Protein AF-A0A7I4XS98-F1 (afdb_monomer_lite)

Structure (mmCIF, N/CA/C/O backbone):
data_AF-A0A7I4XS98-F1
#
_entry.id   AF-A0A7I4XS98-F1
#
loop_
_atom_site.group_PDB
_atom_site.id
_atom_site.type_symbol
_atom_site.label_atom_id
_atom_site.label_alt_id
_atom_site.label_comp_id
_atom_site.label_asym_id
_atom_site.label_entity_id
_atom_site.label_seq_id
_atom_site.pdbx_PDB_ins_code
_atom_site.Cartn_x
_atom_site.Cartn_y
_atom_site.Cartn_z
_atom_site.occupancy
_atom_site.B_iso_or_equiv
_atom_site.auth_seq_id
_atom_site.auth_comp_id
_atom_site.auth_asym_id
_atom_site.auth_atom_id
_atom_site.pdbx_PDB_model_num
ATOM 1 N N . MET A 1 1 ? 75.805 19.787 -47.034 1.00 41.91 1 MET A N 1
ATOM 2 C CA . MET A 1 1 ? 74.643 20.377 -47.725 1.00 41.91 1 MET A CA 1
ATOM 3 C C . MET A 1 1 ? 73.821 19.232 -48.274 1.00 41.91 1 MET A C 1
ATOM 5 O O . MET A 1 1 ? 74.235 18.596 -49.231 1.00 41.91 1 MET A O 1
ATOM 9 N N . SER A 1 2 ? 72.746 18.904 -47.567 1.00 45.91 2 SER A N 1
ATOM 10 C CA . SER A 1 2 ? 71.796 17.854 -47.926 1.00 45.91 2 SER A CA 1
ATOM 11 C C . SER A 1 2 ? 70.916 18.336 -49.075 1.00 45.91 2 SER A C 1
ATOM 13 O O . SER A 1 2 ? 70.429 19.464 -49.017 1.00 45.91 2 SER A O 1
ATOM 15 N N . GLN A 1 3 ? 70.676 17.496 -50.080 1.00 46.41 3 GLN A N 1
ATOM 16 C CA . GLN A 1 3 ? 69.517 17.650 -50.953 1.00 46.41 3 GLN A CA 1
ATOM 17 C C . GLN A 1 3 ? 68.767 16.325 -51.022 1.00 46.41 3 GLN A C 1
ATOM 19 O O . GLN A 1 3 ? 69.347 15.247 -51.113 1.00 46.41 3 GLN A O 1
ATOM 24 N N . VAL A 1 4 ? 67.470 16.481 -50.813 1.00 48.31 4 VAL A N 1
ATOM 25 C CA . VAL A 1 4 ? 66.470 15.502 -50.421 1.00 48.31 4 VAL A CA 1
ATOM 26 C C . VAL A 1 4 ? 65.941 14.822 -51.678 1.00 48.31 4 VAL A C 1
ATOM 28 O O . VAL A 1 4 ? 65.518 15.505 -52.605 1.00 48.31 4 VAL A O 1
ATOM 31 N N . SER A 1 5 ? 65.964 13.490 -51.698 1.00 51.19 5 SER A N 1
ATOM 32 C CA . SER A 1 5 ? 65.227 12.688 -52.675 1.00 51.19 5 SER A CA 1
ATOM 33 C C . SER A 1 5 ? 63.781 12.602 -52.197 1.00 51.19 5 SER A C 1
ATOM 35 O O . SER A 1 5 ? 63.502 11.981 -51.173 1.00 51.19 5 SER A O 1
ATOM 37 N N . THR A 1 6 ? 62.872 13.286 -52.883 1.00 49.44 6 THR A N 1
ATOM 38 C CA . THR A 1 6 ? 61.430 13.179 -52.654 1.00 49.44 6 THR A CA 1
ATOM 39 C C . THR A 1 6 ? 60.910 11.945 -53.382 1.00 49.44 6 THR A C 1
ATOM 41 O O . THR A 1 6 ? 60.528 12.026 -54.546 1.00 49.44 6 THR A O 1
ATOM 44 N N . ASP A 1 7 ? 60.929 10.801 -52.699 1.00 46.62 7 ASP A N 1
ATOM 45 C CA . ASP A 1 7 ? 60.091 9.657 -53.061 1.00 46.62 7 ASP A CA 1
ATOM 46 C C . ASP A 1 7 ? 58.663 9.957 -52.588 1.00 46.62 7 ASP A C 1
ATOM 48 O O . ASP A 1 7 ? 58.320 9.775 -51.417 1.00 46.62 7 ASP A O 1
ATOM 52 N N . GLU A 1 8 ? 57.820 10.448 -53.496 1.00 53.22 8 GLU A N 1
ATOM 53 C CA . GLU A 1 8 ? 56.370 10.470 -53.300 1.00 53.22 8 GLU A CA 1
ATOM 54 C C . GLU A 1 8 ? 55.838 9.037 -53.410 1.00 53.22 8 GLU A C 1
ATOM 56 O O . GLU A 1 8 ? 55.368 8.583 -54.453 1.00 53.22 8 GLU A O 1
ATOM 61 N N . ARG A 1 9 ? 55.928 8.292 -52.307 1.00 50.91 9 ARG A N 1
ATOM 62 C CA . ARG A 1 9 ? 55.174 7.052 -52.135 1.00 50.91 9 ARG A CA 1
ATOM 63 C C . ARG A 1 9 ? 53.725 7.435 -51.858 1.00 50.91 9 ARG A C 1
ATOM 65 O O . ARG A 1 9 ? 53.357 7.768 -50.734 1.00 50.91 9 ARG A O 1
ATOM 72 N N . SER A 1 10 ? 52.903 7.424 -52.900 1.00 51.69 10 SER A N 1
ATOM 73 C CA . SER A 1 10 ? 51.453 7.452 -52.761 1.00 51.69 10 SER A CA 1
ATOM 74 C C . SER A 1 10 ? 50.998 6.140 -52.111 1.00 51.69 10 SER A C 1
ATOM 76 O O . SER A 1 10 ? 50.684 5.172 -52.807 1.00 51.69 10 SER A O 1
ATOM 78 N N . ASP A 1 11 ? 50.997 6.094 -50.779 1.00 51.59 11 ASP A N 1
ATOM 79 C CA . ASP A 1 11 ? 50.306 5.069 -49.995 1.00 51.59 11 ASP A CA 1
ATOM 80 C C . ASP A 1 11 ? 48.797 5.258 -50.207 1.00 51.59 11 ASP A C 1
ATOM 82 O O . ASP A 1 11 ? 48.092 5.905 -49.432 1.00 51.59 11 ASP A O 1
ATOM 86 N N . THR A 1 12 ? 48.297 4.739 -51.328 1.00 61.88 12 THR A N 1
ATOM 87 C CA . THR A 1 12 ? 46.864 4.512 -51.494 1.00 61.88 12 THR A CA 1
ATOM 88 C C . THR A 1 12 ? 46.508 3.325 -50.601 1.00 61.88 12 THR A C 1
ATOM 90 O O . THR A 1 12 ? 47.136 2.271 -50.728 1.00 61.88 12 THR A O 1
ATOM 93 N N . PRO A 1 13 ? 45.571 3.471 -49.646 1.00 58.62 13 PRO A N 1
ATOM 94 C CA . PRO A 1 13 ? 45.171 2.350 -48.814 1.00 58.62 13 PRO A CA 1
ATOM 95 C C . PRO A 1 13 ? 44.609 1.269 -49.732 1.00 58.62 13 PRO A C 1
ATOM 97 O O . PRO A 1 13 ? 43.746 1.564 -50.560 1.00 58.62 13 PRO A O 1
ATOM 100 N N . ASP A 1 14 ? 45.104 0.042 -49.588 1.00 59.00 14 ASP A N 1
ATOM 101 C CA . ASP A 1 14 ? 44.580 -1.145 -50.261 1.00 59.00 14 ASP A CA 1
ATOM 102 C C . ASP A 1 14 ? 43.157 -1.419 -49.743 1.00 59.00 14 ASP A C 1
ATOM 104 O O . ASP A 1 14 ? 42.915 -2.179 -48.801 1.00 59.00 14 ASP A O 1
ATOM 108 N N . LEU A 1 15 ? 42.201 -0.666 -50.284 1.00 62.84 15 LEU A N 1
ATOM 109 C CA . LEU A 1 15 ? 40.783 -0.812 -50.020 1.00 62.84 15 LEU A CA 1
ATOM 110 C C . LEU A 1 15 ? 40.317 -2.013 -50.825 1.00 62.84 15 LEU A C 1
ATOM 112 O O . LEU A 1 15 ? 39.931 -1.865 -51.980 1.00 62.84 15 LEU A O 1
ATOM 116 N N . ASN A 1 16 ? 40.356 -3.198 -50.212 1.00 77.44 16 ASN A N 1
ATOM 117 C CA . ASN A 1 16 ? 39.736 -4.384 -50.788 1.00 77.44 16 ASN A CA 1
ATOM 118 C C . ASN A 1 16 ? 38.238 -4.077 -51.039 1.00 77.44 16 ASN A C 1
ATOM 120 O O . ASN A 1 16 ? 37.476 -3.955 -50.069 1.00 77.44 16 ASN A O 1
ATOM 124 N N . PRO A 1 17 ? 37.815 -3.924 -52.307 1.00 78.69 17 PRO A N 1
ATOM 125 C CA . PRO A 1 17 ? 36.496 -3.403 -52.651 1.00 78.69 17 PRO A CA 1
ATOM 126 C C . PRO A 1 17 ? 35.373 -4.346 -52.206 1.00 78.69 17 PRO A C 1
ATOM 128 O O . PRO A 1 17 ? 34.321 -3.882 -51.775 1.00 78.69 17 PRO A O 1
ATOM 131 N N . GLU A 1 18 ? 35.625 -5.656 -52.180 1.00 79.31 18 GLU A N 1
ATOM 132 C CA . GLU A 1 18 ? 34.647 -6.658 -51.744 1.00 79.31 18 GLU A CA 1
ATOM 133 C C . GLU A 1 18 ? 34.307 -6.513 -50.253 1.00 79.31 18 GLU A C 1
ATOM 135 O O . GLU A 1 18 ? 33.143 -6.600 -49.857 1.00 79.31 18 GLU A O 1
ATOM 140 N N . ARG A 1 19 ? 35.310 -6.209 -49.416 1.00 80.81 19 ARG A N 1
ATOM 141 C CA . ARG A 1 19 ? 35.110 -5.966 -47.976 1.00 80.81 19 ARG A CA 1
ATOM 142 C C . ARG A 1 19 ? 34.357 -4.665 -47.716 1.00 80.81 19 ARG A C 1
ATOM 144 O O . ARG A 1 19 ? 33.600 -4.571 -46.752 1.00 80.81 19 ARG A O 1
ATOM 151 N N . LEU A 1 20 ? 34.575 -3.652 -48.552 1.00 86.62 20 LEU A N 1
ATOM 152 C CA . LEU A 1 20 ? 33.859 -2.383 -48.455 1.00 86.62 20 LEU A CA 1
ATOM 153 C C . LEU A 1 20 ? 32.380 -2.559 -48.829 1.00 86.62 20 LEU A C 1
ATOM 155 O O . LEU A 1 20 ? 31.505 -2.087 -48.107 1.00 86.62 20 LEU A O 1
ATOM 159 N N . GLU A 1 21 ? 32.097 -3.301 -49.899 1.00 89.38 21 GLU A N 1
ATOM 160 C CA . GLU A 1 21 ? 30.732 -3.640 -50.313 1.00 89.38 21 GLU A CA 1
ATOM 161 C C . GLU A 1 21 ? 29.998 -4.508 -49.282 1.00 89.38 21 GLU A C 1
ATOM 163 O O . GLU A 1 21 ? 28.814 -4.299 -49.015 1.00 89.38 21 GLU A O 1
ATOM 168 N N . GLU A 1 22 ? 30.683 -5.468 -48.659 1.00 91.25 22 GLU A N 1
ATOM 169 C CA . GLU A 1 22 ? 30.130 -6.262 -47.559 1.00 91.25 22 GLU A CA 1
ATOM 170 C C . GLU A 1 22 ? 29.785 -5.397 -46.341 1.00 91.25 22 GLU A C 1
ATOM 172 O O . GLU A 1 22 ? 28.676 -5.489 -45.815 1.00 91.25 22 GLU A O 1
ATOM 177 N N . ASN A 1 23 ? 30.675 -4.485 -45.945 1.00 90.31 23 ASN A N 1
ATOM 178 C CA . ASN A 1 23 ? 30.390 -3.540 -44.868 1.00 90.31 23 ASN A CA 1
ATOM 179 C C . ASN A 1 23 ? 29.180 -2.658 -45.194 1.00 90.31 23 ASN A C 1
ATOM 181 O O . ASN A 1 23 ? 28.312 -2.488 -44.342 1.00 90.31 23 ASN A O 1
ATOM 185 N N . HIS A 1 24 ? 29.083 -2.128 -46.418 1.00 92.44 24 HIS A N 1
ATOM 186 C CA . HIS A 1 24 ? 27.933 -1.322 -46.836 1.00 92.44 24 HIS A CA 1
ATOM 187 C C . HIS A 1 24 ? 26.615 -2.100 -46.750 1.00 92.44 24 HIS A C 1
ATOM 189 O O . HIS A 1 24 ? 25.620 -1.553 -46.277 1.00 92.44 24 HIS A O 1
ATOM 195 N N . ARG A 1 25 ? 26.611 -3.382 -47.140 1.00 93.62 25 ARG A N 1
ATOM 196 C CA . ARG A 1 25 ? 25.435 -4.255 -46.996 1.00 93.62 25 ARG A CA 1
ATOM 197 C C . ARG A 1 25 ? 25.063 -4.479 -45.532 1.00 93.62 25 ARG A C 1
ATOM 199 O O . ARG A 1 25 ? 23.901 -4.307 -45.176 1.00 93.62 25 ARG A O 1
ATOM 206 N N . ASN A 1 26 ? 26.043 -4.772 -44.679 1.00 94.81 26 ASN A N 1
ATOM 207 C CA . ASN A 1 26 ? 25.816 -4.966 -43.245 1.00 94.81 26 ASN A CA 1
ATOM 208 C C . ASN A 1 26 ? 25.269 -3.695 -42.574 1.00 94.81 26 ASN A C 1
ATOM 210 O O . ASN A 1 26 ? 24.377 -3.767 -41.729 1.00 94.81 26 ASN A O 1
ATOM 214 N N . PHE A 1 27 ? 25.773 -2.519 -42.960 1.00 96.88 27 PHE A N 1
ATOM 215 C CA . PHE A 1 27 ? 25.253 -1.246 -42.462 1.00 96.88 27 PHE A CA 1
ATOM 216 C C . PHE A 1 27 ? 23.820 -0.983 -42.925 1.00 96.88 27 PHE A C 1
ATOM 218 O O . PHE A 1 27 ? 23.008 -0.553 -42.1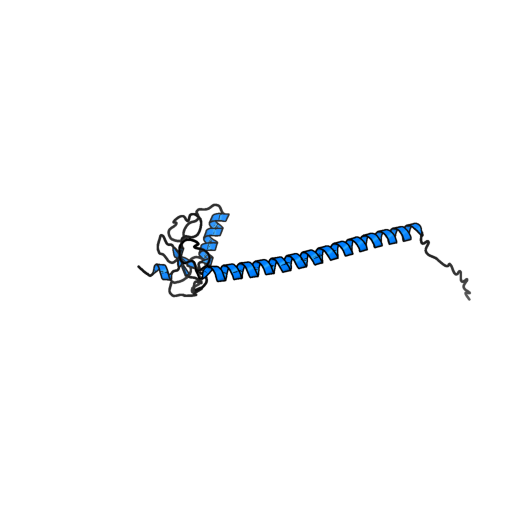09 1.00 96.88 27 PHE A O 1
ATOM 225 N N . ALA A 1 28 ? 23.494 -1.267 -44.188 1.00 95.50 28 ALA A N 1
ATOM 226 C CA . ALA A 1 28 ? 22.129 -1.129 -44.692 1.00 95.50 28 ALA A CA 1
ATOM 227 C C . ALA A 1 28 ? 21.146 -2.011 -43.901 1.00 95.50 28 ALA A C 1
ATOM 229 O O . ALA A 1 28 ? 20.127 -1.517 -43.426 1.00 95.50 28 ALA A O 1
ATOM 230 N N . GLU A 1 29 ? 21.502 -3.273 -43.645 1.00 96.56 29 GLU A N 1
ATOM 231 C CA . GLU A 1 29 ? 20.660 -4.187 -42.863 1.00 96.56 29 GLU A CA 1
ATOM 232 C C . GLU A 1 29 ? 20.456 -3.706 -41.414 1.00 96.56 29 GLU A C 1
ATOM 234 O O . GLU A 1 29 ? 19.362 -3.810 -40.852 1.00 96.56 29 GLU A O 1
ATOM 239 N N . LEU A 1 30 ? 21.495 -3.146 -40.786 1.00 97.12 30 LEU A N 1
ATOM 240 C CA . LEU A 1 30 ? 21.380 -2.573 -39.443 1.00 97.12 30 LEU A CA 1
ATOM 241 C C . LEU A 1 30 ? 20.451 -1.356 -39.406 1.00 97.12 30 LEU A C 1
ATOM 243 O O . LEU A 1 30 ? 19.690 -1.214 -38.446 1.00 97.12 30 LEU A O 1
ATOM 247 N N . LEU A 1 31 ? 20.495 -0.501 -40.430 1.00 96.25 31 LEU A N 1
ATOM 248 C CA . LEU A 1 31 ? 19.598 0.648 -40.546 1.00 96.25 31 LEU A CA 1
ATOM 249 C C . LEU A 1 31 ? 18.144 0.196 -40.717 1.00 96.25 31 LEU A C 1
ATOM 251 O O . LEU A 1 31 ? 17.288 0.651 -39.962 1.00 96.25 31 LEU A O 1
ATOM 255 N N . ASP A 1 32 ? 17.881 -0.783 -41.585 1.00 97.00 32 ASP A N 1
ATOM 256 C CA . ASP A 1 32 ? 16.534 -1.334 -41.789 1.00 97.00 32 ASP A CA 1
ATOM 257 C C . ASP A 1 32 ? 15.954 -1.935 -40.497 1.00 97.00 32 ASP A C 1
ATOM 259 O O . ASP A 1 32 ? 14.774 -1.758 -40.160 1.00 97.00 32 ASP A O 1
ATOM 263 N N . ARG A 1 33 ? 16.795 -2.627 -39.717 1.00 97.62 33 ARG A N 1
ATOM 264 C CA . ARG A 1 33 ? 16.416 -3.164 -38.401 1.00 97.62 33 ARG A CA 1
ATOM 265 C C . ARG A 1 33 ? 16.114 -2.057 -37.395 1.00 97.62 33 ARG A C 1
ATOM 267 O O . ARG A 1 33 ? 15.163 -2.185 -36.620 1.00 97.62 33 ARG A O 1
ATOM 274 N N . LEU A 1 34 ? 16.904 -0.986 -37.391 1.00 96.88 34 LEU A N 1
ATOM 275 C CA . LEU A 1 34 ? 16.707 0.153 -36.497 1.00 96.88 34 LEU A CA 1
ATOM 276 C C . LEU A 1 34 ? 15.434 0.931 -36.849 1.00 96.88 34 LEU A C 1
ATOM 278 O O . LEU A 1 34 ? 14.670 1.282 -35.948 1.00 96.88 34 LEU A O 1
ATOM 282 N N . ASP A 1 35 ? 15.149 1.121 -38.134 1.00 97.25 35 ASP A N 1
ATOM 283 C CA . ASP A 1 35 ? 13.911 1.742 -38.609 1.00 97.25 35 ASP A CA 1
ATOM 284 C C . ASP A 1 35 ? 12.688 0.903 -38.235 1.00 97.25 35 ASP A C 1
ATOM 286 O O . ASP A 1 35 ? 11.712 1.426 -37.683 1.00 97.25 35 ASP A O 1
ATOM 290 N N . SER A 1 36 ? 12.774 -0.417 -38.421 1.00 97.06 36 SER A N 1
ATOM 291 C CA . SER A 1 36 ? 11.727 -1.360 -38.015 1.00 97.06 36 SER A CA 1
ATOM 292 C C . SER A 1 36 ? 11.471 -1.309 -36.505 1.00 97.06 36 SER A C 1
ATOM 294 O O . SER A 1 36 ? 10.324 -1.192 -36.066 1.00 97.06 36 SER A O 1
ATOM 296 N N . SER A 1 37 ? 12.531 -1.329 -35.69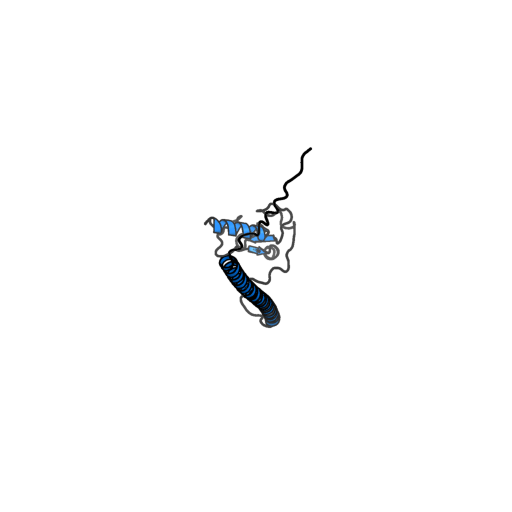1 1.00 96.50 37 SER A N 1
ATOM 297 C CA . SER A 1 37 ? 12.421 -1.212 -34.231 1.00 96.50 37 SER A CA 1
ATOM 298 C C . SER A 1 37 ? 11.841 0.141 -33.813 1.00 96.50 37 SER A C 1
ATOM 300 O O . SER A 1 37 ? 11.032 0.216 -32.888 1.00 96.50 37 SER A O 1
ATOM 302 N N . THR A 1 38 ? 12.219 1.220 -34.495 1.00 97.50 38 THR A N 1
ATOM 303 C CA . THR A 1 38 ? 11.716 2.568 -34.209 1.00 97.50 38 THR A CA 1
ATOM 304 C C . THR A 1 38 ? 10.224 2.676 -34.525 1.00 97.50 38 THR A C 1
ATOM 306 O O . THR A 1 38 ? 9.468 3.263 -33.746 1.00 97.50 38 THR A O 1
ATOM 309 N N . ALA A 1 39 ? 9.768 2.075 -35.627 1.00 96.94 39 ALA A N 1
ATOM 310 C CA . ALA A 1 39 ? 8.350 1.997 -35.964 1.00 96.94 39 ALA A CA 1
ATOM 311 C C . ALA A 1 39 ? 7.554 1.212 -34.908 1.00 96.94 39 ALA A C 1
ATOM 313 O O . ALA A 1 39 ? 6.506 1.682 -34.461 1.00 96.94 39 ALA A O 1
ATOM 314 N N . GLN A 1 40 ? 8.078 0.075 -34.440 1.00 97.62 40 GLN A N 1
ATOM 315 C CA . GLN A 1 40 ? 7.448 -0.711 -33.372 1.00 97.62 40 GLN A CA 1
ATOM 316 C C . GLN A 1 40 ? 7.316 0.081 -32.067 1.00 97.62 40 GLN A C 1
ATOM 318 O O . GLN A 1 40 ? 6.249 0.086 -31.458 1.00 97.62 40 GLN A O 1
ATOM 323 N N . ILE A 1 41 ? 8.361 0.807 -31.658 1.00 98.06 41 ILE A N 1
ATOM 324 C CA . ILE A 1 41 ? 8.325 1.638 -30.445 1.00 98.06 41 ILE A CA 1
ATOM 325 C C . ILE A 1 41 ? 7.261 2.737 -30.562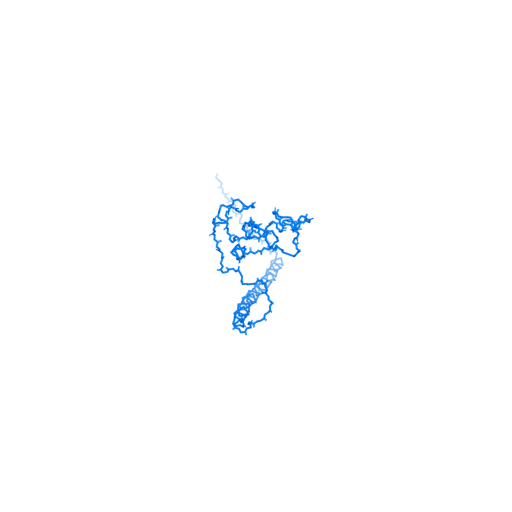 1.00 98.06 41 ILE A C 1
ATOM 327 O O . ILE A 1 41 ? 6.532 2.994 -29.603 1.00 98.06 41 ILE A O 1
ATOM 331 N N . ARG A 1 42 ? 7.124 3.366 -31.737 1.00 97.00 42 ARG A N 1
ATOM 332 C CA . ARG A 1 42 ? 6.076 4.374 -31.976 1.00 97.00 42 ARG A CA 1
ATOM 333 C C . ARG A 1 42 ? 4.674 3.781 -31.828 1.00 97.00 42 ARG A C 1
ATOM 335 O O . ARG A 1 42 ? 3.831 4.404 -31.187 1.00 97.00 42 ARG A O 1
ATOM 342 N N . LEU A 1 43 ? 4.444 2.582 -32.363 1.00 97.75 43 LEU A N 1
ATOM 343 C CA . LEU A 1 43 ? 3.166 1.878 -32.221 1.00 97.75 43 LEU A CA 1
ATOM 344 C C . LEU A 1 43 ? 2.881 1.506 -30.762 1.00 97.75 43 LEU A C 1
ATOM 346 O O . LEU A 1 43 ? 1.784 1.756 -30.269 1.00 97.75 43 LEU A O 1
ATOM 350 N N . LEU A 1 44 ? 3.870 0.966 -30.046 1.00 97.56 44 LEU A N 1
ATOM 351 C CA . LEU A 1 44 ? 3.727 0.629 -28.627 1.00 97.56 44 LEU A CA 1
ATOM 352 C C . LEU A 1 44 ? 3.381 1.856 -27.788 1.00 97.56 44 LEU A C 1
ATOM 354 O O . LEU A 1 44 ? 2.488 1.791 -26.947 1.00 97.56 44 LEU A O 1
ATOM 358 N N . ARG A 1 45 ? 4.030 2.992 -28.053 1.00 97.62 45 ARG A N 1
ATOM 359 C CA . ARG A 1 45 ? 3.707 4.253 -27.385 1.00 97.62 45 ARG A CA 1
ATOM 360 C C . ARG A 1 45 ? 2.246 4.653 -27.608 1.00 97.62 45 ARG A C 1
ATOM 362 O O . ARG A 1 45 ? 1.561 4.968 -26.641 1.00 97.62 45 ARG A O 1
ATOM 369 N N . GLN A 1 46 ? 1.760 4.594 -28.848 1.00 97.94 46 GLN A N 1
ATOM 370 C CA . GLN A 1 46 ? 0.359 4.901 -29.159 1.00 97.94 46 GLN A CA 1
ATOM 371 C C . GLN A 1 46 ? -0.613 3.950 -28.448 1.00 97.94 46 GLN A C 1
ATOM 373 O O . GLN A 1 46 ? -1.630 4.392 -27.921 1.00 97.94 46 GLN A O 1
ATOM 378 N N . LEU A 1 47 ? -0.295 2.653 -28.388 1.00 97.81 47 LEU A N 1
ATOM 379 C CA . LEU A 1 47 ? -1.118 1.667 -27.684 1.00 97.81 47 LEU A CA 1
ATOM 380 C C . LEU A 1 47 ? -1.189 1.940 -26.179 1.00 97.81 47 LEU A C 1
ATOM 382 O O . LEU A 1 47 ? -2.265 1.840 -25.593 1.00 97.81 47 LEU A O 1
ATOM 386 N N . VAL A 1 48 ? -0.068 2.313 -25.558 1.00 97.75 48 VAL A N 1
ATOM 387 C CA . VAL A 1 48 ? -0.032 2.686 -24.137 1.00 97.75 48 VAL A CA 1
ATOM 388 C C . VAL A 1 48 ? -0.870 3.939 -23.886 1.00 97.75 48 VAL A C 1
ATOM 390 O O . VAL A 1 48 ? -1.694 3.938 -22.975 1.00 97.75 48 VAL A O 1
ATOM 393 N N . GLU A 1 49 ? -0.728 4.973 -24.718 1.00 97.81 49 GLU A N 1
ATOM 394 C CA . GLU A 1 49 ? -1.524 6.204 -24.611 1.00 97.81 49 GLU A CA 1
ATOM 395 C C . GLU A 1 49 ? -3.033 5.919 -24.738 1.00 97.81 49 GLU A C 1
ATOM 397 O O . GLU A 1 49 ? -3.831 6.428 -23.951 1.00 97.81 49 GLU A O 1
ATOM 402 N N . LEU A 1 50 ? -3.437 5.053 -25.675 1.00 97.12 50 LEU A N 1
ATOM 403 C CA . LEU A 1 50 ? -4.834 4.630 -25.818 1.00 97.12 50 LEU A CA 1
ATOM 404 C C . LEU A 1 50 ? -5.328 3.816 -24.618 1.00 97.12 50 LEU A C 1
ATOM 406 O O . LEU A 1 50 ? -6.469 3.989 -24.195 1.00 97.12 50 LEU A O 1
ATOM 410 N N . ARG A 1 51 ? -4.487 2.942 -24.053 1.00 97.00 51 ARG A N 1
ATOM 411 C CA . ARG A 1 51 ? -4.853 2.143 -22.879 1.00 97.00 51 ARG A CA 1
ATOM 412 C C . ARG A 1 51 ? -5.082 3.019 -21.653 1.00 97.00 51 ARG A C 1
ATOM 414 O O . ARG A 1 51 ? -6.041 2.764 -20.934 1.00 97.00 51 ARG A O 1
ATOM 421 N N . ILE A 1 52 ? -4.238 4.029 -21.439 1.00 96.75 52 ILE A N 1
ATOM 422 C CA . ILE A 1 52 ? -4.401 4.993 -20.342 1.00 96.75 52 ILE A CA 1
ATOM 423 C C . ILE A 1 52 ? -5.745 5.713 -20.484 1.00 96.75 52 ILE A C 1
ATOM 425 O O . ILE A 1 52 ? -6.558 5.644 -19.570 1.00 96.75 52 ILE A O 1
ATOM 429 N N . ARG A 1 53 ? -6.045 6.273 -21.664 1.00 95.31 53 ARG A N 1
ATOM 430 C CA . ARG A 1 53 ? -7.332 6.950 -21.910 1.00 95.31 53 ARG A CA 1
ATOM 431 C C . ARG A 1 53 ? -8.543 6.042 -21.720 1.00 95.31 53 ARG A C 1
ATOM 433 O O . ARG A 1 53 ? -9.562 6.466 -21.194 1.00 95.31 53 ARG A O 1
ATOM 440 N N . ALA A 1 54 ? -8.452 4.787 -22.156 1.00 94.62 54 ALA A N 1
ATOM 441 C CA . ALA A 1 54 ? -9.537 3.830 -21.962 1.00 94.62 54 ALA A CA 1
ATOM 442 C C . ALA A 1 54 ? -9.793 3.537 -20.474 1.00 94.62 54 ALA A C 1
ATOM 444 O O . ALA A 1 54 ? -10.936 3.302 -20.097 1.00 94.62 54 ALA A O 1
ATOM 445 N N . LEU A 1 55 ? -8.744 3.543 -19.644 1.00 92.25 55 LEU A N 1
ATOM 446 C CA . LEU A 1 55 ? -8.876 3.391 -18.195 1.00 92.25 55 LEU A CA 1
ATOM 447 C C . LEU A 1 55 ? -9.478 4.641 -17.546 1.00 92.25 55 LEU A C 1
ATOM 449 O O . LEU A 1 55 ? -10.344 4.486 -16.696 1.00 92.25 55 LEU A O 1
ATOM 453 N N . GLU A 1 56 ? -9.084 5.842 -17.978 1.00 92.75 56 GLU A N 1
ATOM 454 C CA . GLU A 1 56 ? -9.676 7.108 -17.510 1.00 92.75 56 GLU A CA 1
ATOM 455 C C . GLU A 1 56 ? -11.187 7.143 -17.789 1.00 92.75 56 GLU A C 1
ATOM 457 O O . GLU A 1 56 ? -11.978 7.330 -16.872 1.00 92.75 56 GLU A O 1
ATOM 462 N N . ILE A 1 57 ? -11.605 6.831 -19.022 1.00 91.12 57 ILE A N 1
ATOM 463 C CA . ILE A 1 57 ? -13.029 6.771 -19.395 1.00 91.12 57 ILE A CA 1
ATOM 464 C C . ILE A 1 57 ? -13.780 5.698 -18.593 1.00 91.12 57 ILE A C 1
ATOM 466 O O . ILE A 1 57 ? -14.926 5.906 -18.203 1.00 91.12 57 ILE A O 1
ATOM 470 N N . ALA A 1 58 ? -13.168 4.531 -18.368 1.00 87.06 58 ALA A N 1
ATOM 471 C CA . ALA A 1 58 ? -13.796 3.466 -17.589 1.00 87.06 58 ALA A CA 1
ATOM 472 C C . ALA A 1 58 ? -13.984 3.871 -16.120 1.00 87.06 58 ALA A C 1
ATOM 474 O O . ALA A 1 58 ? -15.025 3.567 -15.545 1.00 87.06 58 ALA A O 1
ATOM 475 N N . GLN A 1 59 ? -13.010 4.579 -15.545 1.00 83.75 59 GLN A N 1
ATOM 476 C CA . GLN A 1 59 ? -13.102 5.117 -14.193 1.00 83.75 59 GLN A CA 1
ATOM 477 C C . GLN A 1 59 ? -14.200 6.186 -14.095 1.00 83.75 59 GLN A C 1
ATOM 479 O O . GLN A 1 59 ? -15.042 6.104 -13.209 1.00 83.75 59 GLN A O 1
ATOM 484 N N . GLU A 1 60 ? -14.252 7.132 -15.037 1.00 81.94 60 GLU A N 1
ATOM 485 C CA . GLU A 1 60 ? -15.309 8.153 -15.088 1.00 81.94 60 GLU A CA 1
ATOM 486 C C . GLU A 1 60 ? -16.707 7.525 -15.240 1.00 81.94 60 GLU A C 1
ATOM 488 O O . GLU A 1 60 ? -17.664 7.954 -14.599 1.00 81.94 60 GLU A O 1
ATOM 493 N N . ALA A 1 61 ? -16.844 6.475 -16.057 1.00 77.62 61 ALA A N 1
ATOM 494 C CA . ALA A 1 61 ? -18.110 5.759 -16.218 1.00 77.62 61 ALA A CA 1
ATOM 495 C C . ALA A 1 61 ? -18.542 5.015 -14.941 1.00 77.62 61 ALA A C 1
ATOM 497 O O . ALA A 1 61 ? -19.737 4.942 -14.656 1.00 77.62 61 ALA A O 1
ATOM 498 N N . GLU A 1 62 ? -17.592 4.475 -14.173 1.00 72.12 62 GLU A N 1
ATOM 499 C CA . GLU A 1 62 ? -17.846 3.836 -12.876 1.00 72.12 62 GLU A CA 1
ATOM 500 C C . GLU A 1 62 ? -18.258 4.874 -11.814 1.00 72.12 62 GLU A C 1
ATOM 502 O O . GLU A 1 62 ? -19.181 4.626 -11.040 1.00 72.12 62 GLU A O 1
ATOM 507 N N . GLU A 1 63 ? -17.663 6.071 -11.839 1.00 64.00 63 GLU A N 1
ATOM 508 C CA . GLU A 1 63 ? -18.028 7.186 -10.954 1.00 64.00 63 GLU A CA 1
ATOM 509 C C . GLU A 1 63 ? -19.464 7.681 -11.219 1.00 64.00 63 GLU A C 1
ATOM 511 O O . GLU A 1 63 ? -20.239 7.842 -10.275 1.00 64.00 63 GLU A O 1
ATOM 516 N N . VAL A 1 64 ? -19.870 7.818 -12.490 1.00 62.34 64 VAL A N 1
ATOM 517 C CA . VAL A 1 64 ? -21.239 8.232 -12.872 1.00 62.34 64 VAL A CA 1
ATOM 518 C C . VAL A 1 64 ? -22.283 7.139 -12.595 1.00 62.34 64 VAL A C 1
ATOM 520 O O . VAL A 1 64 ? -23.442 7.448 -12.322 1.00 62.34 64 VAL A O 1
ATOM 523 N N . ALA A 1 65 ? -21.898 5.860 -12.644 1.00 58.91 65 ALA A N 1
ATOM 524 C CA . ALA A 1 65 ? -22.796 4.745 -12.337 1.00 58.91 65 ALA A CA 1
ATOM 525 C C . ALA A 1 65 ? -23.048 4.557 -10.828 1.00 58.91 65 ALA A C 1
ATOM 527 O O . ALA A 1 65 ? -24.058 3.959 -10.460 1.00 58.91 65 ALA A O 1
ATOM 528 N N . SER A 1 66 ? -22.174 5.073 -9.955 1.00 51.09 66 SER A N 1
ATOM 529 C CA . SER A 1 66 ? -22.305 4.891 -8.500 1.00 51.09 66 SER A CA 1
ATOM 530 C C . SER A 1 66 ? -23.354 5.795 -7.833 1.00 51.09 66 SER A C 1
ATOM 532 O O . SER A 1 66 ? -23.723 5.554 -6.688 1.00 51.09 66 SER A O 1
ATOM 534 N N . ASP A 1 67 ? -23.911 6.769 -8.560 1.00 49.00 67 ASP A N 1
ATOM 535 C CA . ASP A 1 67 ? -24.912 7.716 -8.040 1.00 49.00 67 ASP A CA 1
ATOM 536 C C . ASP A 1 67 ? -26.352 7.140 -7.998 1.00 49.00 67 ASP A C 1
ATOM 538 O O . ASP A 1 67 ? -27.294 7.852 -7.654 1.00 49.00 67 ASP A O 1
ATOM 542 N N . TYR A 1 68 ? -26.557 5.859 -8.361 1.00 57.75 68 TYR A N 1
ATOM 543 C CA . TYR A 1 68 ? -27.896 5.243 -8.447 1.00 57.75 68 TYR A CA 1
ATOM 544 C C . TYR A 1 68 ? -28.094 3.857 -7.808 1.00 57.75 68 TYR A C 1
ATOM 546 O O . TYR A 1 68 ? -29.209 3.341 -7.884 1.00 57.75 68 TYR A O 1
ATOM 554 N N . GLU A 1 69 ? -27.110 3.262 -7.126 1.00 44.16 69 GLU A N 1
ATOM 555 C CA . GLU A 1 69 ? -27.333 2.006 -6.381 1.00 44.16 69 GLU A CA 1
ATOM 556 C C . GLU A 1 69 ? -26.857 2.089 -4.924 1.00 44.16 69 GLU A C 1
ATOM 558 O O . GLU A 1 69 ? -25.831 1.552 -4.515 1.00 44.16 69 GLU A O 1
ATOM 563 N N . ASP A 1 70 ? -27.698 2.726 -4.110 1.00 49.19 70 ASP A N 1
ATOM 564 C CA . ASP A 1 70 ? -27.892 2.348 -2.713 1.00 49.19 70 ASP A CA 1
ATOM 565 C C . ASP A 1 70 ? -28.540 0.953 -2.677 1.00 49.19 70 ASP A C 1
ATOM 567 O O . ASP A 1 70 ? -29.743 0.825 -2.900 1.00 49.19 70 ASP A O 1
ATOM 571 N N . THR A 1 71 ? -27.739 -0.106 -2.502 1.00 48.94 71 THR A N 1
ATOM 572 C CA . THR A 1 71 ? -28.018 -1.273 -1.634 1.00 48.94 71 THR A CA 1
ATOM 573 C C . THR A 1 71 ? -26.959 -2.369 -1.846 1.00 48.94 71 THR A C 1
ATOM 575 O O . THR A 1 71 ? -26.957 -3.094 -2.836 1.00 48.94 71 THR A O 1
ATOM 578 N N . SER A 1 72 ? -26.161 -2.585 -0.797 1.00 54.34 72 SER A N 1
ATOM 579 C CA . SER A 1 72 ? -25.449 -3.824 -0.432 1.00 54.34 72 SER A CA 1
ATOM 580 C C . SER A 1 72 ? -24.114 -4.194 -1.124 1.00 54.34 72 SER A C 1
ATOM 582 O O . SER A 1 72 ? -24.054 -4.668 -2.249 1.00 54.34 72 SER A O 1
ATOM 584 N N . ILE A 1 73 ? -23.062 -4.134 -0.291 1.00 51.97 73 ILE A N 1
ATOM 585 C CA . ILE A 1 73 ? -21.816 -4.929 -0.305 1.00 51.97 73 ILE A CA 1
ATOM 586 C C . ILE A 1 73 ? -20.768 -4.541 -1.366 1.00 51.97 73 ILE A C 1
ATOM 588 O O . ILE A 1 73 ? -20.605 -5.191 -2.390 1.00 51.97 73 ILE A O 1
ATOM 592 N N . SER A 1 74 ? -19.935 -3.551 -1.022 1.00 41.66 74 SER A N 1
ATOM 593 C CA . SER A 1 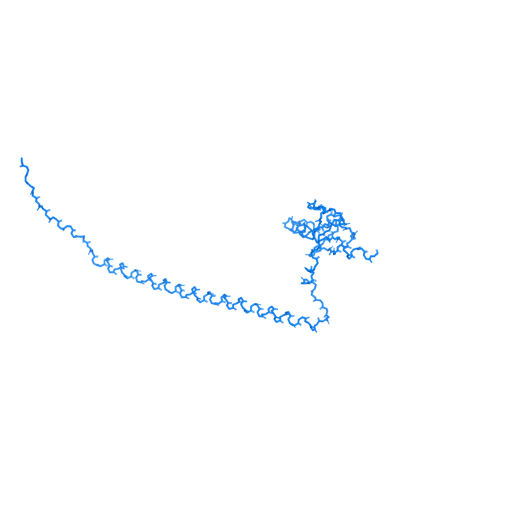74 ? -18.506 -3.529 -1.384 1.00 41.66 74 SER A CA 1
ATOM 594 C C . SER A 1 74 ? -17.741 -2.593 -0.438 1.00 41.66 74 SER A C 1
ATOM 596 O O . SER A 1 74 ? -17.364 -1.468 -0.769 1.00 41.66 74 SER A O 1
ATOM 598 N N . THR A 1 75 ? -17.534 -3.065 0.788 1.00 46.81 75 THR A N 1
ATOM 599 C CA . THR A 1 75 ? -16.765 -2.417 1.857 1.00 46.81 75 THR A CA 1
ATOM 600 C C . THR A 1 75 ? -15.273 -2.367 1.526 1.00 46.81 75 THR A C 1
ATOM 602 O O . THR A 1 75 ? -14.534 -3.161 2.091 1.00 46.81 75 THR A O 1
ATOM 605 N N . ASN A 1 76 ? -14.808 -1.498 0.615 1.00 49.91 76 ASN A N 1
ATOM 606 C CA . ASN A 1 76 ? -13.363 -1.199 0.529 1.00 49.91 76 ASN A CA 1
ATOM 607 C C . ASN A 1 76 ? -12.920 0.071 -0.233 1.00 49.91 76 ASN A C 1
ATOM 609 O O . ASN A 1 76 ? -11.715 0.259 -0.390 1.00 49.91 76 ASN A O 1
ATOM 613 N N . ARG A 1 77 ? -13.802 0.966 -0.716 1.00 46.62 77 ARG A N 1
ATOM 614 C CA . ARG A 1 77 ? -13.338 2.140 -1.507 1.00 46.62 77 ARG A CA 1
ATOM 615 C C . ARG A 1 77 ? -13.815 3.531 -1.078 1.00 46.62 77 ARG A C 1
ATOM 617 O O . ARG A 1 77 ? -13.422 4.493 -1.725 1.00 46.62 77 ARG A O 1
ATOM 624 N N . THR A 1 78 ? -14.521 3.685 0.041 1.00 44.16 78 THR A N 1
ATOM 625 C CA . THR A 1 78 ? -15.002 5.007 0.502 1.00 44.16 78 THR A CA 1
ATOM 626 C C . THR A 1 78 ? -14.767 5.252 1.996 1.00 44.16 78 THR A C 1
ATOM 628 O O . THR A 1 78 ? -15.696 5.556 2.734 1.00 44.16 78 THR A O 1
ATOM 631 N N . HIS A 1 79 ? -13.519 5.142 2.466 1.00 50.41 79 HIS A N 1
ATOM 632 C CA . HIS A 1 79 ? -13.146 5.686 3.784 1.00 50.41 79 HIS A CA 1
ATOM 633 C C . HIS A 1 79 ? -11.796 6.419 3.768 1.00 50.41 79 HIS A C 1
ATOM 635 O O . HIS A 1 79 ? -10.932 6.217 4.615 1.00 50.41 79 HIS A O 1
ATOM 641 N N . TYR A 1 80 ? -11.592 7.262 2.753 1.00 50.31 80 TYR A N 1
ATOM 642 C CA . TYR A 1 80 ? -10.425 8.148 2.656 1.00 50.31 80 TYR A CA 1
ATOM 643 C C . TYR A 1 80 ? -10.782 9.639 2.761 1.00 50.31 80 TYR A C 1
ATOM 645 O O . TYR A 1 80 ? -9.904 10.481 2.600 1.00 50.31 80 TYR A O 1
ATOM 653 N N . GLU A 1 81 ? -12.036 9.987 3.064 1.00 47.75 81 GLU A N 1
ATOM 654 C CA . GLU A 1 81 ? -12.479 11.390 3.119 1.00 47.75 81 GLU A CA 1
ATOM 655 C C . GLU A 1 81 ? -12.324 12.072 4.485 1.00 47.75 81 GLU A C 1
ATOM 657 O O . GLU A 1 81 ? -12.620 13.255 4.617 1.00 47.75 81 GLU A O 1
ATOM 662 N N . SER A 1 82 ? -11.768 11.397 5.493 1.00 54.31 82 SER A N 1
ATOM 663 C CA . SER A 1 82 ? -11.495 12.036 6.784 1.00 54.31 82 SER A CA 1
ATOM 664 C C . SER A 1 82 ? -10.180 11.562 7.401 1.00 54.31 82 SER A C 1
ATOM 666 O O . SER A 1 82 ? -10.129 11.013 8.499 1.00 54.31 82 SER A O 1
ATOM 668 N N . MET A 1 83 ? -9.083 11.803 6.684 1.00 70.50 83 MET A N 1
ATOM 669 C CA . MET A 1 83 ? -7.719 11.635 7.192 1.00 70.50 83 MET A CA 1
ATOM 670 C C . MET A 1 83 ? -7.402 12.691 8.276 1.00 70.50 83 MET A C 1
ATOM 672 O O . MET A 1 83 ? -6.754 13.705 8.004 1.00 70.50 83 MET A O 1
ATOM 676 N N . ILE A 1 84 ? -7.886 12.482 9.502 1.00 83.38 84 ILE A N 1
ATOM 677 C CA . ILE A 1 84 ? -7.708 13.404 10.636 1.00 83.38 84 ILE A CA 1
ATOM 678 C C . ILE A 1 84 ? -6.391 13.117 11.365 1.00 83.38 84 ILE A C 1
ATOM 680 O O . ILE A 1 84 ? -6.006 11.965 11.570 1.00 83.38 84 ILE A O 1
ATOM 684 N N . ARG A 1 85 ? -5.713 14.183 11.797 1.00 87.31 85 ARG A N 1
ATOM 685 C CA . ARG A 1 85 ? -4.669 14.132 12.827 1.00 87.31 85 ARG A CA 1
ATOM 686 C C . ARG A 1 85 ? -5.255 14.647 14.131 1.00 87.31 85 ARG A C 1
ATOM 688 O O . ARG A 1 85 ? -5.923 15.679 14.125 1.00 87.31 85 ARG A O 1
ATOM 695 N N . SER A 1 86 ? -5.080 13.901 15.214 1.00 80.62 86 SER A N 1
ATOM 696 C CA . SER A 1 86 ? -5.603 14.300 16.517 1.00 80.62 86 SER A CA 1
ATOM 697 C C . SER A 1 86 ? -4.802 13.670 17.645 1.00 80.62 86 SER A C 1
ATOM 699 O O . SER A 1 86 ? -4.557 12.468 17.635 1.00 80.62 86 SER A O 1
ATOM 701 N N . ASP A 1 87 ? -4.444 14.482 18.632 1.00 84.56 87 ASP A N 1
ATOM 702 C CA . ASP A 1 87 ? -3.842 14.080 19.904 1.00 84.56 87 ASP A CA 1
ATOM 703 C C . ASP A 1 87 ? -4.894 13.726 20.975 1.00 84.56 87 ASP A C 1
ATOM 705 O O . ASP A 1 87 ? -4.548 13.237 22.052 1.00 84.56 87 ASP A O 1
ATOM 709 N N . ALA A 1 88 ? -6.188 13.905 20.679 1.00 85.31 88 ALA A N 1
ATOM 710 C CA . ALA A 1 88 ? -7.287 13.723 21.632 1.00 85.31 88 ALA A CA 1
ATOM 711 C C . ALA A 1 88 ? -7.404 12.287 22.176 1.00 85.31 88 ALA A C 1
ATOM 713 O O . ALA A 1 88 ? -7.965 12.071 23.249 1.00 85.31 88 ALA A O 1
ATOM 714 N N . PHE A 1 89 ? -6.862 11.310 21.446 1.00 83.19 89 PHE A N 1
ATOM 715 C CA . PHE A 1 89 ? -6.931 9.881 21.769 1.00 83.19 89 PHE A CA 1
ATOM 716 C C . PHE A 1 89 ? -5.629 9.342 22.379 1.00 83.19 89 PHE A C 1
ATOM 718 O O . PHE A 1 89 ? -5.549 8.170 22.748 1.00 83.19 89 PHE A O 1
ATOM 725 N N . GLY A 1 90 ? -4.619 10.204 22.517 1.00 88.44 90 GLY A N 1
ATOM 726 C CA . GLY A 1 90 ? -3.287 9.849 22.982 1.00 88.44 90 GLY A CA 1
ATOM 727 C C . GLY A 1 90 ? -2.333 9.425 21.863 1.00 88.44 90 GLY A C 1
ATOM 728 O O . GLY A 1 90 ? -2.633 9.479 20.674 1.00 88.44 90 GLY A O 1
ATOM 729 N N . GLN A 1 91 ? -1.141 9.000 22.274 1.00 94.81 91 GLN A N 1
ATOM 730 C CA . GLN A 1 91 ? -0.030 8.671 21.385 1.00 94.81 91 GLN A CA 1
ATOM 731 C C . GLN A 1 91 ? -0.205 7.297 20.723 1.00 94.81 91 GLN A C 1
ATOM 733 O O . GLN A 1 91 ? -0.608 6.328 21.368 1.00 94.81 91 GLN A O 1
ATOM 738 N N . CYS A 1 92 ? 0.185 7.166 19.452 1.00 96.00 92 CYS A N 1
ATOM 739 C CA . CYS A 1 92 ? 0.171 5.870 18.771 1.00 96.00 92 CYS A CA 1
ATOM 740 C C . CYS A 1 92 ? 1.098 4.862 19.473 1.00 96.00 92 CYS A C 1
ATOM 742 O O . CYS A 1 92 ? 2.297 5.097 19.596 1.00 96.00 92 CYS A O 1
ATOM 744 N N . THR A 1 93 ? 0.577 3.683 19.827 1.00 95.75 93 THR A N 1
ATOM 745 C CA . THR A 1 93 ? 1.340 2.644 20.553 1.00 95.75 93 THR A CA 1
ATOM 746 C C . THR A 1 93 ? 2.413 1.929 19.718 1.00 95.75 93 THR A C 1
ATOM 748 O O . THR A 1 93 ? 3.193 1.147 20.255 1.00 95.75 93 THR A O 1
ATOM 751 N N . ILE A 1 94 ? 2.459 2.186 18.404 1.00 96.56 94 ILE A N 1
ATOM 752 C CA . ILE A 1 94 ? 3.371 1.527 17.455 1.00 96.56 94 ILE A CA 1
ATOM 753 C C . ILE A 1 94 ? 4.492 2.472 17.006 1.00 96.56 94 ILE A C 1
ATOM 755 O O . ILE A 1 94 ? 5.659 2.088 17.036 1.00 96.56 94 ILE A O 1
ATOM 759 N N . CYS A 1 95 ? 4.159 3.687 16.546 1.00 96.88 95 CYS A N 1
ATOM 760 C CA . CYS A 1 95 ? 5.163 4.663 16.097 1.00 96.88 95 CYS A CA 1
ATOM 761 C C . CYS A 1 95 ? 5.533 5.707 17.152 1.00 96.88 95 CYS A C 1
ATOM 763 O O . CYS A 1 95 ? 6.500 6.432 16.942 1.00 96.88 95 CYS A O 1
ATOM 765 N N . PHE A 1 96 ? 4.793 5.781 18.261 1.00 95.81 96 PHE A N 1
ATOM 766 C CA . PHE A 1 96 ? 5.006 6.763 19.323 1.00 95.81 96 PHE A CA 1
ATOM 767 C C . PHE A 1 96 ? 4.899 8.223 18.842 1.00 95.81 96 PHE A C 1
ATOM 769 O O . PHE A 1 96 ? 5.527 9.121 19.394 1.00 95.81 96 PHE A O 1
ATOM 776 N N . GLU A 1 97 ? 4.093 8.497 17.816 1.00 94.12 97 GLU A N 1
ATOM 777 C CA . GLU A 1 97 ? 3.731 9.872 17.451 1.00 94.12 97 GLU A CA 1
ATOM 778 C C . GLU A 1 97 ? 2.589 10.360 18.351 1.00 94.12 97 GLU A C 1
ATOM 780 O O . GLU A 1 97 ? 1.588 9.655 18.510 1.00 94.12 97 GLU A O 1
ATOM 785 N N . GLU A 1 98 ? 2.764 11.540 18.960 1.00 93.12 98 GLU A N 1
ATOM 786 C CA . GLU A 1 98 ? 1.798 12.158 19.890 1.00 93.12 98 GLU A CA 1
ATOM 787 C C . GLU A 1 98 ? 0.479 12.534 19.207 1.00 93.12 98 GLU A C 1
ATOM 789 O O . GLU A 1 98 ? -0.567 12.500 19.843 1.00 93.12 98 GLU A O 1
ATOM 794 N N . GLU A 1 99 ? 0.527 12.818 17.903 1.00 93.12 99 GLU A N 1
ATOM 795 C CA . GLU A 1 99 ? -0.633 13.153 17.078 1.00 93.12 99 GLU A CA 1
ATOM 796 C C . GLU A 1 99 ? -0.829 12.085 15.978 1.00 93.12 99 GLU A C 1
ATOM 798 O O . GLU A 1 99 ? -0.349 12.251 14.844 1.00 93.12 99 GLU A O 1
ATOM 803 N N . PRO A 1 100 ? -1.484 10.953 16.305 1.00 93.12 100 PRO A N 1
ATOM 804 C CA . PRO A 1 100 ? -1.790 9.895 15.356 1.00 93.12 100 PRO A CA 1
ATOM 805 C C . PRO A 1 100 ? -2.523 10.403 14.113 1.00 93.12 100 PRO A C 1
ATOM 807 O O . PRO A 1 100 ? -3.491 11.159 14.193 1.00 93.12 100 PRO A O 1
ATOM 810 N N . TYR A 1 101 ? -2.077 9.926 12.955 1.00 92.81 101 TYR A N 1
ATOM 811 C CA . TYR A 1 101 ? -2.747 10.142 11.679 1.00 92.81 101 TYR A CA 1
ATOM 812 C C . TYR A 1 101 ? -3.722 9.004 11.410 1.00 92.81 101 TYR A C 1
ATOM 814 O O . TYR A 1 101 ? -3.296 7.845 11.383 1.00 92.81 101 TYR A O 1
ATOM 822 N N . ASP A 1 102 ? -4.985 9.345 11.167 1.00 92.31 102 ASP A N 1
ATOM 823 C CA . ASP A 1 102 ? -6.070 8.384 10.966 1.00 92.31 102 ASP A CA 1
ATOM 824 C C . ASP A 1 102 ? -6.147 7.385 12.146 1.00 92.31 102 ASP A C 1
ATOM 826 O O . ASP A 1 102 ? -5.756 6.214 12.016 1.00 92.31 102 ASP A O 1
ATOM 830 N N . PRO A 1 103 ? -6.482 7.885 13.356 1.00 93.69 103 PRO A N 1
ATOM 831 C CA . PRO A 1 103 ? -6.493 7.090 14.579 1.00 93.69 103 PRO A CA 1
ATOM 832 C C . PRO A 1 103 ? -7.558 5.987 14.537 1.00 93.69 103 PRO A C 1
ATOM 834 O O . PRO A 1 103 ? -8.737 6.245 14.310 1.00 93.69 103 PRO A O 1
ATOM 837 N N . VAL A 1 104 ? -7.139 4.759 14.842 1.00 94.56 104 VAL A N 1
ATOM 838 C CA . VAL A 1 104 ? -7.991 3.565 14.875 1.00 94.56 104 VAL A CA 1
ATOM 839 C C . VAL A 1 104 ? -7.871 2.816 16.197 1.00 94.56 104 VAL A C 1
ATOM 841 O O . VAL A 1 104 ? -6.845 2.878 16.892 1.00 94.56 104 VAL A O 1
ATOM 844 N N . GLY A 1 105 ? -8.898 2.037 16.520 1.00 94.88 105 GLY A N 1
ATOM 845 C CA . GLY A 1 105 ? -8.851 1.070 17.612 1.00 94.88 105 GLY A CA 1
ATOM 846 C C . GLY A 1 105 ? -9.405 -0.295 17.219 1.00 94.88 105 GLY A C 1
ATOM 847 O O . GLY A 1 105 ? -9.963 -0.486 16.141 1.00 94.88 105 GLY A O 1
ATOM 848 N N . CYS A 1 106 ? -9.179 -1.279 18.084 1.00 95.75 106 CYS A N 1
ATOM 849 C CA . CYS A 1 106 ? -9.582 -2.661 17.834 1.00 95.75 106 CYS A CA 1
ATOM 850 C C . CYS A 1 106 ? -11.081 -2.852 18.069 1.00 95.75 106 CYS A C 1
ATOM 852 O O . CYS A 1 106 ? -11.570 -2.459 19.125 1.00 95.75 106 CYS A O 1
ATOM 854 N N . ILE A 1 107 ? -11.775 -3.568 17.179 1.00 95.38 107 ILE A N 1
ATOM 855 C CA . ILE A 1 107 ? -13.205 -3.871 17.373 1.00 95.38 107 ILE A CA 1
ATOM 856 C C . ILE A 1 107 ? -13.477 -4.843 18.529 1.00 95.38 107 ILE A C 1
ATOM 858 O O . ILE A 1 107 ? -14.587 -4.905 19.038 1.00 95.38 107 ILE A O 1
ATOM 862 N N . HIS A 1 108 ? -12.461 -5.596 18.963 1.00 95.69 108 HIS A N 1
ATOM 863 C CA . HIS A 1 108 ? -12.621 -6.644 19.978 1.00 95.69 108 HIS A CA 1
ATOM 864 C C . HIS A 1 108 ? -12.355 -6.169 21.396 1.00 95.69 108 HIS A C 1
ATOM 866 O O . HIS A 1 108 ? -13.050 -6.575 22.322 1.00 95.69 108 HIS A O 1
ATOM 872 N N . CYS A 1 109 ? -11.324 -5.344 21.594 1.00 95.19 109 CYS A N 1
ATOM 873 C CA . CYS A 1 109 ? -11.047 -4.772 22.914 1.00 95.19 109 CYS A CA 1
ATOM 874 C C . CYS A 1 109 ? -11.522 -3.333 23.071 1.00 95.19 109 CYS A C 1
ATOM 876 O O . CYS A 1 109 ? -11.424 -2.806 24.175 1.00 95.19 109 CYS A O 1
ATOM 878 N N . LEU A 1 110 ? -12.002 -2.704 21.993 1.00 93.00 110 LEU A N 1
ATOM 879 C CA . LEU A 1 110 ? -12.457 -1.312 21.969 1.00 93.00 110 LEU A CA 1
ATOM 880 C C . LEU A 1 110 ? -11.390 -0.320 22.460 1.00 93.00 110 LEU A C 1
ATOM 882 O O . LEU A 1 110 ? -11.690 0.786 22.897 1.00 93.00 110 LEU A O 1
ATOM 886 N N . GLN A 1 111 ? -10.115 -0.718 22.404 1.00 93.25 111 GLN A N 1
ATOM 887 C CA . GLN A 1 111 ? -9.000 0.133 22.797 1.00 93.25 111 GLN A CA 1
ATOM 888 C C . GLN A 1 111 ? -8.397 0.810 21.575 1.00 93.25 111 GLN A C 1
ATOM 890 O O . GLN A 1 111 ? -8.178 0.181 20.533 1.00 93.25 111 GLN A O 1
ATOM 895 N N . PHE A 1 112 ? -8.062 2.084 21.751 1.00 94.38 112 PHE A N 1
ATOM 896 C CA . PHE A 1 112 ? -7.249 2.847 20.819 1.00 94.38 112 PHE A CA 1
ATOM 897 C C . PHE A 1 112 ? -5.889 2.169 20.604 1.00 94.38 112 PHE A C 1
ATOM 899 O O . PHE A 1 112 ? -5.158 1.930 21.565 1.00 94.38 112 PHE A O 1
ATOM 906 N N . ILE A 1 113 ? -5.541 1.876 19.347 1.00 95.94 113 ILE A N 1
ATOM 907 C CA . ILE A 1 113 ? -4.241 1.292 18.992 1.00 95.94 113 ILE A CA 1
ATOM 908 C C . ILE A 1 113 ? -3.273 2.390 18.539 1.00 95.94 113 ILE A C 1
ATOM 910 O O . ILE A 1 113 ? -2.126 2.449 18.996 1.00 95.94 113 ILE A O 1
ATOM 914 N N . GLY A 1 114 ? -3.686 3.228 17.589 1.00 95.38 114 GLY A N 1
ATOM 915 C CA . GLY A 1 114 ? -2.777 4.157 16.924 1.00 95.38 114 GLY A CA 1
ATOM 916 C C . GLY A 1 114 ? -3.178 4.487 15.495 1.00 95.38 114 GLY A C 1
ATOM 917 O O . GLY A 1 114 ? -4.338 4.370 15.131 1.00 95.38 114 GLY A O 1
ATOM 918 N N . CYS A 1 115 ? -2.207 4.877 14.669 1.00 95.62 115 CYS A N 1
ATOM 919 C CA . CYS A 1 115 ? -2.443 5.203 13.263 1.00 95.62 115 CYS A CA 1
ATOM 920 C C . CYS A 1 115 ? -2.849 3.959 12.460 1.00 95.62 115 CYS A C 1
ATOM 922 O O . CYS A 1 115 ? -2.168 2.929 12.553 1.00 95.62 115 CYS A O 1
ATOM 924 N N . ARG A 1 116 ? -3.830 4.076 11.557 1.00 95.25 116 ARG A N 1
ATOM 925 C CA . ARG A 1 116 ? -4.220 2.990 10.637 1.00 95.25 116 ARG A CA 1
ATOM 926 C C . ARG A 1 116 ? -3.033 2.412 9.871 1.00 95.25 116 ARG A C 1
ATOM 928 O O . ARG A 1 116 ? -2.832 1.201 9.819 1.00 95.25 116 ARG A O 1
ATOM 935 N N . ARG A 1 117 ? -2.157 3.281 9.356 1.00 95.56 117 ARG A N 1
ATOM 936 C CA . ARG A 1 117 ? -0.930 2.870 8.648 1.00 95.56 117 ARG A CA 1
ATOM 937 C C . ARG A 1 117 ? -0.000 2.014 9.513 1.00 95.56 117 ARG A C 1
ATOM 939 O O . ARG A 1 117 ? 0.655 1.108 8.999 1.00 95.56 117 ARG A O 1
ATOM 946 N N . CYS A 1 118 ? 0.093 2.311 10.806 1.00 97.00 118 CYS A N 1
ATOM 947 C CA . CYS A 1 118 ? 0.932 1.552 11.726 1.00 97.00 118 CYS A CA 1
ATOM 948 C C . CYS A 1 118 ? 0.341 0.170 12.004 1.00 97.00 118 CYS A C 1
ATOM 950 O O . CYS A 1 118 ? 1.081 -0.812 11.988 1.00 97.00 118 CYS A O 1
ATOM 952 N N . VAL A 1 119 ? -0.979 0.090 12.181 1.00 96.88 119 VAL A N 1
ATOM 953 C CA . VAL A 1 119 ? -1.697 -1.180 12.338 1.00 96.88 119 VAL A CA 1
ATOM 954 C C . VAL A 1 119 ? -1.540 -2.059 11.095 1.00 96.88 119 VAL A C 1
ATOM 956 O O . VAL A 1 119 ? -1.160 -3.221 11.217 1.00 96.88 119 VAL A O 1
ATOM 959 N N . ASN A 1 120 ? -1.726 -1.498 9.899 1.00 96.19 120 ASN A N 1
ATOM 960 C CA . ASN A 1 120 ? -1.545 -2.241 8.648 1.00 96.19 120 ASN A CA 1
ATOM 961 C C . ASN A 1 120 ? -0.114 -2.777 8.518 1.00 96.19 120 ASN A C 1
ATOM 963 O O . ASN A 1 120 ? 0.092 -3.951 8.231 1.00 96.19 120 ASN A O 1
ATOM 967 N N . ARG A 1 121 ? 0.896 -1.955 8.830 1.00 96.81 121 ARG A N 1
ATOM 968 C CA . ARG A 1 121 ? 2.295 -2.403 8.819 1.00 96.81 121 ARG A CA 1
ATOM 969 C C . ARG A 1 121 ? 2.555 -3.521 9.833 1.00 96.81 121 ARG A C 1
ATOM 971 O O . ARG A 1 121 ? 3.321 -4.435 9.537 1.00 96.81 121 ARG A O 1
ATOM 978 N N . TRP A 1 122 ? 1.965 -3.437 11.023 1.00 96.56 122 TRP A N 1
ATOM 979 C CA . TRP A 1 122 ? 2.073 -4.477 12.047 1.00 96.56 122 TRP A CA 1
ATOM 980 C C . TRP A 1 122 ? 1.517 -5.815 11.539 1.00 96.56 122 TRP A C 1
ATOM 982 O O . TRP A 1 122 ? 2.202 -6.836 11.620 1.00 96.56 122 TRP A O 1
ATOM 992 N N . TYR A 1 123 ? 0.328 -5.788 10.932 1.00 96.44 123 TYR A N 1
ATOM 993 C CA . TYR A 1 123 ? -0.296 -6.949 10.294 1.00 96.44 123 TYR A CA 1
ATOM 994 C C . TYR A 1 123 ? 0.555 -7.524 9.155 1.00 96.44 123 TYR A C 1
ATOM 996 O O . TYR A 1 123 ? 0.829 -8.725 9.125 1.00 96.44 123 TYR A O 1
ATOM 1004 N N . ASP A 1 124 ? 1.042 -6.669 8.254 1.00 95.06 124 ASP A N 1
ATOM 1005 C CA . ASP A 1 124 ? 1.854 -7.081 7.107 1.00 95.06 124 ASP A CA 1
ATOM 1006 C C . ASP A 1 124 ? 3.134 -7.804 7.539 1.00 95.06 124 ASP A C 1
ATOM 1008 O O . ASP A 1 124 ? 3.543 -8.797 6.931 1.00 95.06 124 ASP A O 1
ATOM 1012 N N . VAL A 1 125 ? 3.786 -7.315 8.597 1.00 93.75 125 VAL A N 1
ATOM 1013 C CA . VAL A 1 125 ? 4.985 -7.951 9.151 1.00 93.75 125 VAL A CA 1
ATOM 1014 C C . VAL A 1 125 ? 4.645 -9.313 9.757 1.00 93.75 125 VAL A C 1
ATOM 1016 O O . VAL A 1 125 ? 5.388 -10.266 9.518 1.00 93.75 125 VAL A O 1
ATOM 1019 N N . ALA A 1 126 ? 3.529 -9.438 10.483 1.00 93.00 126 ALA A N 1
ATOM 1020 C CA . ALA A 1 126 ? 3.076 -10.726 11.012 1.00 93.00 126 ALA A CA 1
ATOM 1021 C C . ALA A 1 126 ? 2.826 -11.743 9.885 1.00 93.00 126 ALA A C 1
ATOM 1023 O O . ALA A 1 126 ? 3.330 -12.865 9.956 1.00 93.00 126 ALA A O 1
ATOM 1024 N N . CYS A 1 127 ? 2.176 -11.319 8.795 1.00 91.31 127 CYS A N 1
ATOM 1025 C CA . CYS A 1 127 ? 1.953 -12.150 7.611 1.00 91.31 127 CYS A CA 1
ATOM 1026 C C . CYS A 1 127 ? 3.265 -12.629 6.978 1.00 91.31 127 CYS A C 1
ATOM 1028 O O . CYS A 1 127 ? 3.447 -13.824 6.749 1.00 91.31 127 CYS A O 1
ATOM 1030 N N . ARG A 1 128 ? 4.209 -11.710 6.725 1.00 93.88 128 ARG A N 1
ATOM 1031 C CA . ARG A 1 128 ? 5.503 -12.034 6.093 1.00 93.88 128 ARG A CA 1
ATOM 1032 C C . ARG A 1 128 ? 6.377 -12.947 6.946 1.00 93.88 128 ARG A C 1
ATOM 1034 O O . ARG A 1 128 ? 7.182 -13.695 6.404 1.00 93.88 128 ARG A O 1
ATOM 1041 N N . LEU A 1 129 ? 6.254 -12.855 8.268 1.00 93.12 129 LEU A N 1
ATOM 1042 C CA . 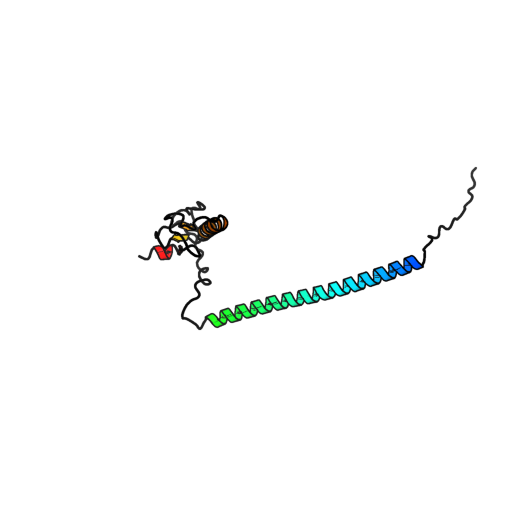LEU A 1 129 ? 7.014 -13.672 9.213 1.00 93.12 129 LEU A CA 1
ATOM 1043 C C . LEU A 1 129 ? 6.287 -14.963 9.614 1.00 93.12 129 LEU A C 1
ATOM 1045 O O . LEU A 1 129 ? 6.807 -15.675 10.472 1.00 93.12 129 LEU A O 1
ATOM 1049 N N . HIS A 1 130 ? 5.120 -15.255 9.026 1.00 89.56 130 HIS A N 1
ATOM 1050 C CA . HIS A 1 130 ? 4.260 -16.386 9.393 1.00 89.56 130 HIS A CA 1
ATOM 1051 C C . HIS A 1 130 ? 4.018 -16.470 10.909 1.00 89.56 130 HIS A C 1
ATOM 1053 O O . HIS A 1 130 ? 4.141 -17.531 11.520 1.00 89.56 130 HIS A O 1
ATOM 1059 N N . ARG A 1 131 ? 3.733 -15.317 11.522 1.00 89.44 131 ARG A N 1
ATOM 1060 C CA . ARG A 1 131 ? 3.370 -15.185 12.937 1.00 89.44 131 ARG A CA 1
ATOM 1061 C C . ARG A 1 131 ? 1.879 -14.917 13.074 1.00 89.44 131 ARG A C 1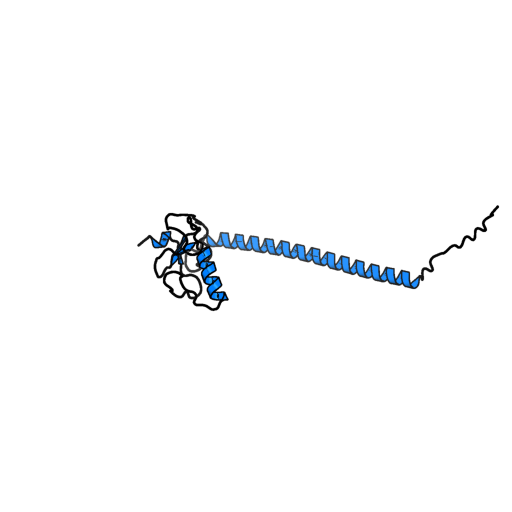
ATOM 1063 O O . ARG A 1 131 ? 1.232 -14.502 12.114 1.00 89.44 131 ARG A O 1
ATOM 1070 N N . ASP A 1 132 ? 1.378 -15.079 14.292 1.00 91.06 132 ASP A N 1
ATOM 1071 C CA . ASP A 1 132 ? -0.010 -14.783 14.623 1.00 91.06 132 ASP A CA 1
ATOM 1072 C C . ASP A 1 132 ? -0.331 -13.315 14.305 1.00 91.06 132 ASP A C 1
ATOM 1074 O O . ASP A 1 132 ? 0.333 -12.382 14.776 1.00 91.06 132 ASP A O 1
ATOM 1078 N N . ARG A 1 133 ? -1.354 -13.108 13.476 1.00 94.50 133 ARG A N 1
ATOM 1079 C CA . ARG A 1 133 ? -1.792 -11.789 13.007 1.00 94.50 133 ARG A CA 1
ATOM 1080 C C . ARG A 1 133 ? -2.681 -11.170 14.069 1.00 94.50 133 ARG A C 1
ATOM 1082 O O . ARG A 1 133 ? -3.891 -11.168 13.941 1.00 94.50 133 ARG A O 1
ATOM 1089 N N . GLN A 1 134 ? -2.084 -10.722 15.162 1.00 97.31 134 GLN A N 1
ATOM 1090 C CA . GLN A 1 134 ? -2.835 -10.357 16.358 1.00 97.31 134 GLN A CA 1
ATOM 1091 C C . GLN A 1 134 ? -2.875 -8.853 16.614 1.00 97.31 134 GLN A C 1
ATOM 1093 O O . GLN A 1 134 ? -1.902 -8.135 16.356 1.00 97.31 134 GLN A O 1
ATOM 1098 N N . CYS A 1 135 ? -3.967 -8.403 17.236 1.00 97.19 135 CYS A N 1
ATOM 1099 C CA . CYS A 1 135 ? -4.059 -7.075 17.827 1.00 97.19 135 CYS A CA 1
ATOM 1100 C C . CYS A 1 135 ? -2.900 -6.852 18.818 1.00 97.19 135 CYS A C 1
ATOM 1102 O O . CYS A 1 135 ? -2.710 -7.670 19.726 1.00 97.19 135 CYS A O 1
ATOM 1104 N N . PRO A 1 136 ? -2.149 -5.739 18.709 1.00 96.38 136 PRO A N 1
ATOM 1105 C CA . PRO A 1 136 ? -0.998 -5.478 19.574 1.00 96.38 136 PRO A CA 1
ATOM 1106 C C . PRO A 1 136 ? -1.373 -5.285 21.051 1.00 96.38 136 PRO A C 1
ATOM 1108 O O . PRO A 1 136 ? -0.507 -5.410 21.915 1.00 96.38 136 PRO A O 1
ATOM 1111 N N . LEU A 1 137 ? -2.646 -4.997 21.348 1.00 96.25 137 LEU A N 1
ATOM 1112 C CA . LEU A 1 137 ? -3.131 -4.756 22.708 1.00 96.25 137 LEU A CA 1
ATOM 1113 C C . LEU A 1 137 ? -3.763 -6.005 23.328 1.00 96.25 137 LEU A C 1
ATOM 1115 O O . LEU A 1 137 ? -3.290 -6.495 24.351 1.00 96.25 137 LEU A O 1
ATOM 1119 N N . CYS A 1 138 ? -4.811 -6.550 22.704 1.00 97.00 138 CYS A N 1
ATOM 1120 C CA . CYS A 1 138 ? -5.591 -7.649 23.283 1.00 97.00 138 CYS A CA 1
ATOM 1121 C C . CYS A 1 138 ? -5.218 -9.041 22.771 1.00 97.00 138 CYS A C 1
ATOM 1123 O O . CYS A 1 138 ? -5.749 -10.028 23.274 1.00 97.00 138 CYS A O 1
ATOM 1125 N N . ARG A 1 139 ? -4.313 -9.134 21.789 1.00 96.44 139 ARG A N 1
ATOM 1126 C CA . ARG A 1 139 ? -3.878 -10.388 21.153 1.00 96.44 139 ARG A CA 1
ATOM 1127 C C . ARG A 1 139 ? -4.981 -11.182 20.445 1.00 96.44 139 ARG A C 1
ATOM 1129 O O . ARG A 1 139 ? -4.757 -12.338 20.106 1.00 96.44 139 ARG A O 1
ATOM 1136 N N . HIS A 1 140 ? -6.143 -10.577 20.198 1.00 97.00 140 HIS A N 1
ATOM 1137 C CA . HIS A 1 140 ? -7.150 -11.172 19.324 1.00 97.00 140 HIS A CA 1
ATOM 1138 C C . HIS A 1 140 ? -6.543 -11.426 17.940 1.00 97.00 140 HIS A C 1
ATOM 1140 O O . HIS A 1 140 ? -5.847 -10.551 17.421 1.00 97.00 140 HIS A O 1
ATOM 1146 N N . GLU A 1 141 ? -6.770 -12.611 17.381 1.00 97.19 141 GLU A N 1
ATOM 1147 C CA . GLU A 1 141 ? -6.266 -12.999 16.066 1.00 97.19 141 GLU A CA 1
ATOM 1148 C C . GLU A 1 141 ? -7.174 -12.454 14.968 1.00 97.19 141 GLU A C 1
ATOM 1150 O O . GLU A 1 141 ? -8.372 -12.684 14.980 1.00 97.19 141 GLU A O 1
ATOM 1155 N N . TRP A 1 142 ? -6.583 -11.741 14.021 1.00 96.31 142 TRP A N 1
ATOM 1156 C CA . TRP A 1 142 ? -7.242 -11.235 12.831 1.00 96.31 142 TRP A CA 1
ATOM 1157 C C . TRP A 1 142 ? -7.193 -12.267 11.704 1.00 96.31 142 TRP A C 1
ATOM 1159 O O . TRP A 1 142 ? -6.140 -12.868 11.446 1.00 96.31 142 TRP A O 1
ATOM 1169 N N . GLU A 1 143 ? -8.305 -12.424 10.987 1.00 90.88 143 GLU A N 1
ATOM 1170 C CA . GLU A 1 143 ? -8.418 -13.418 9.914 1.00 90.88 143 GLU A CA 1
ATOM 1171 C C . GLU A 1 143 ? -7.721 -12.957 8.621 1.00 90.88 143 GLU A C 1
ATOM 1173 O O . GLU A 1 143 ? -6.604 -13.384 8.305 1.00 90.88 143 GLU A O 1
ATOM 1178 N N . GLU A 1 144 ? -8.361 -12.067 7.862 1.00 89.00 144 GLU A N 1
ATOM 1179 C CA . GLU A 1 144 ? -7.910 -11.654 6.523 1.00 89.00 144 GLU A CA 1
ATOM 1180 C C . GLU A 1 144 ? -7.282 -10.257 6.493 1.00 89.00 144 GLU A C 1
ATOM 1182 O O . GLU A 1 144 ? -6.451 -9.968 5.633 1.00 89.00 144 GLU A O 1
ATOM 1187 N N . GLN A 1 145 ? -7.641 -9.399 7.447 1.00 92.56 145 GLN A N 1
ATOM 1188 C CA . GLN A 1 145 ? -7.172 -8.017 7.542 1.00 92.56 145 GLN A CA 1
ATOM 1189 C C . GLN A 1 145 ? -7.273 -7.513 8.987 1.00 92.56 145 GLN A C 1
ATOM 1191 O O . GLN A 1 145 ? -7.971 -8.130 9.789 1.00 92.56 145 GLN A O 1
ATOM 1196 N N . PRO A 1 146 ? -6.627 -6.389 9.345 1.00 95.06 146 PRO A N 1
ATOM 1197 C CA . PRO A 1 146 ? -6.829 -5.780 10.652 1.00 95.06 146 PRO A CA 1
ATOM 1198 C C . PRO A 1 146 ? -8.299 -5.441 10.902 1.00 95.06 146 PRO A C 1
ATOM 1200 O O . PRO A 1 146 ? -8.908 -4.661 10.170 1.00 95.06 146 PRO A O 1
ATOM 1203 N N . GLU A 1 147 ? -8.846 -5.991 11.977 1.00 95.50 147 GLU A N 1
ATOM 1204 C CA . GLU A 1 147 ? -10.222 -5.742 12.401 1.00 95.50 147 GLU A CA 1
ATOM 1205 C C . GLU A 1 147 ? -10.246 -4.525 13.333 1.00 95.50 147 GLU A C 1
ATOM 1207 O O . GLU A 1 147 ? -10.189 -4.628 14.567 1.00 95.50 147 GLU A O 1
ATOM 1212 N N . VAL A 1 148 ? -10.233 -3.348 12.706 1.00 95.00 148 VAL A N 1
ATOM 1213 C CA . VAL A 1 148 ? -10.185 -2.039 13.365 1.00 95.00 148 VAL A CA 1
ATOM 1214 C C . VAL A 1 148 ? -11.297 -1.117 12.877 1.00 95.00 148 VAL A C 1
ATOM 1216 O O . VAL A 1 148 ? -11.716 -1.199 11.725 1.00 95.00 148 VAL A O 1
ATOM 1219 N N . LEU A 1 149 ? -11.724 -0.215 13.756 1.00 92.75 149 LEU A N 1
ATOM 1220 C CA . LEU A 1 149 ? -12.657 0.875 13.467 1.00 92.75 149 LEU A CA 1
ATOM 1221 C C . LEU A 1 149 ? -11.954 2.221 13.606 1.00 92.75 149 LEU A C 1
ATOM 1223 O O . LEU A 1 149 ? -10.934 2.333 14.300 1.00 92.75 149 LEU A O 1
ATOM 1227 N N . ASP A 1 150 ? -12.523 3.239 12.969 1.00 90.06 150 ASP A N 1
ATOM 1228 C CA . ASP A 1 150 ? -12.165 4.622 13.242 1.00 90.06 150 ASP A CA 1
ATOM 1229 C C . ASP A 1 150 ? -12.426 4.942 14.711 1.00 90.06 150 ASP A C 1
ATOM 1231 O O . ASP A 1 150 ? -13.410 4.505 15.310 1.00 90.06 150 ASP A O 1
ATOM 1235 N N . ILE A 1 151 ? -11.514 5.692 15.328 1.00 84.88 151 ILE A N 1
ATOM 1236 C CA . ILE A 1 151 ? -11.601 5.954 16.768 1.00 84.88 151 ILE A CA 1
ATOM 1237 C C . ILE A 1 151 ? -12.877 6.713 17.156 1.00 84.88 151 ILE A C 1
ATOM 1239 O O . ILE A 1 151 ? -13.363 6.556 18.273 1.00 84.88 151 ILE A O 1
ATOM 1243 N N . PHE A 1 152 ? -13.437 7.504 16.237 1.00 81.94 152 PHE A N 1
ATOM 1244 C CA . PHE A 1 152 ? -14.690 8.223 16.456 1.00 81.94 152 PHE A CA 1
ATOM 1245 C C . PHE A 1 152 ? -15.870 7.258 16.620 1.00 81.94 152 PHE A C 1
ATOM 1247 O O . PHE A 1 152 ? -16.720 7.482 17.481 1.00 81.94 152 PHE A O 1
ATOM 1254 N N . ASP A 1 153 ? -15.859 6.139 15.895 1.00 83.62 153 ASP A N 1
ATOM 1255 C CA . ASP A 1 153 ? -16.908 5.120 15.963 1.00 83.62 153 ASP A CA 1
ATOM 1256 C C . ASP A 1 153 ? -16.814 4.271 17.237 1.00 83.62 153 ASP A C 1
ATOM 1258 O O . ASP A 1 153 ? -17.812 3.724 17.694 1.00 83.62 153 ASP A O 1
ATOM 1262 N N . LEU A 1 154 ? -15.633 4.202 17.862 1.00 74.50 154 LEU A N 1
ATOM 1263 C CA . LEU A 1 154 ? -15.444 3.517 19.147 1.00 74.50 154 LEU A CA 1
ATOM 1264 C C . LEU A 1 154 ? -16.017 4.287 20.343 1.00 74.50 154 LEU A C 1
ATOM 1266 O O . LEU A 1 154 ? -16.171 3.709 21.414 1.00 74.50 154 LEU A O 1
ATOM 1270 N N . THR A 1 155 ? -16.302 5.583 20.190 1.00 63.69 155 THR A N 1
ATOM 1271 C CA . THR A 1 155 ? -16.798 6.440 21.284 1.00 63.69 155 THR A CA 1
ATOM 1272 C C . THR A 1 155 ? -18.322 6.590 21.325 1.00 63.69 155 THR A C 1
ATOM 1274 O O . THR A 1 155 ? -18.825 7.380 22.122 1.00 63.69 155 THR A O 1
ATOM 1277 N N . LEU A 1 156 ? -19.057 5.865 20.472 1.00 54.28 156 LEU A N 1
ATOM 1278 C CA . LEU A 1 156 ? -20.509 6.015 20.306 1.00 54.28 156 LEU A CA 1
ATOM 1279 C C . LEU A 1 156 ? -21.384 5.083 21.172 1.00 54.28 156 LEU A C 1
ATOM 1281 O O . LEU A 1 156 ? -22.604 5.138 21.020 1.00 54.28 156 LEU A O 1
ATOM 1285 N N . ASP A 1 157 ? -20.810 4.321 22.110 1.00 44.09 157 ASP A N 1
ATOM 1286 C CA . ASP A 1 157 ? -21.550 3.494 23.087 1.00 44.09 157 ASP A CA 1
ATOM 1287 C C . ASP A 1 157 ? -21.440 4.011 24.536 1.00 44.09 157 ASP A C 1
ATOM 1289 O O . ASP A 1 157 ? -20.310 4.311 24.995 1.00 44.09 157 ASP A O 1
#

pLDDT: mean 82.66, std 18.5, range [41.66, 98.06]

Radius of gyration: 35.35 Å; chains: 1; bounding box: 103×37×77 Å

Foldseek 3Di:
DDDDDDPPPPPDPPPPVVVVVVVVVVVVVVVVVVVVVVVVVVVVVVVVVVVVVVVVVVVVVVVVVVVPDPDDDDPDDPDPPDQDWALPLAAAPQPRHSTATQWKDAPPVLHTHGHPVRLQVLQVVCVVVVHFSADPPPRDGDDPGGRIDGNVVSPPD

Sequence (157 aa):
MSQVSTDERSDTPDLNPERLEENHRNFAELLDRLDSSTAQIRLLRQLVELRIRALEIAQEAEEVASDYEDTSISTNRTHYESMIRSDAFGQCTICFEEEPYDPVGCIHCLQFIGCRRCVNRWYDVACRLHRDRQCPLCRHEWEEQPEVLDIFDLTLD

Secondary structure (DSSP, 8-state):
----------------HHHHHHHHHHHHHHHHHHHHHHHHHHHHHHHHHHHHHHHHHHHHHHHHHGGG--SS--TTSS--S---B-STT---TTT--SS-BSEEEETTT--EEEEHHHHHHHHHHHHHTT---B-TTT-PBPSSS--EEETTGGG--

Organism: Haemonchus contortus (NCBI:txid6289)

InterPro domains:
  IPR001841 Zinc finger, RING-type [PS50089] (92-139)
  IPR013083 Zinc finger, RING/FYVE/PHD-type [G3DSA:3.30.40.10] (45-155)